Protein AF-A0A1C5WBP3-F1 (afdb_monomer_lite)

Sequence (113 aa):
MSKMYLNEKQEKELNYVDRMGLAYCRLNSWEWDEIIGPKPDGFDELPWYDNRKFKKFRKKIRTKSDYLTPAIEGIKSIIGEANISRCWWKFELGKTEEEWRQWYVTEAFRNGD

pLDDT: mean 90.26, std 10.48, range [47.12, 97.44]

Radius of gyration: 16.67 Å; chains: 1; bounding box: 43×29×48 Å

Structure (mmCIF, N/CA/C/O backbone):
data_AF-A0A1C5WBP3-F1
#
_entry.id   AF-A0A1C5WBP3-F1
#
loop_
_atom_site.group_PDB
_atom_site.id
_atom_site.type_symbol
_atom_site.label_atom_id
_atom_site.label_alt_id
_atom_site.label_comp_id
_atom_site.label_asym_id
_atom_site.label_entity_id
_atom_site.label_seq_id
_atom_site.pdbx_PDB_ins_code
_atom_site.Cartn_x
_atom_site.Cartn_y
_atom_site.Cartn_z
_atom_site.occupancy
_atom_site.B_iso_or_equiv
_atom_site.auth_seq_id
_atom_site.auth_comp_id
_atom_site.auth_asym_id
_atom_site.auth_atom_id
_atom_site.pdbx_PDB_model_num
ATOM 1 N N . MET A 1 1 ? 9.786 15.680 0.741 1.00 47.66 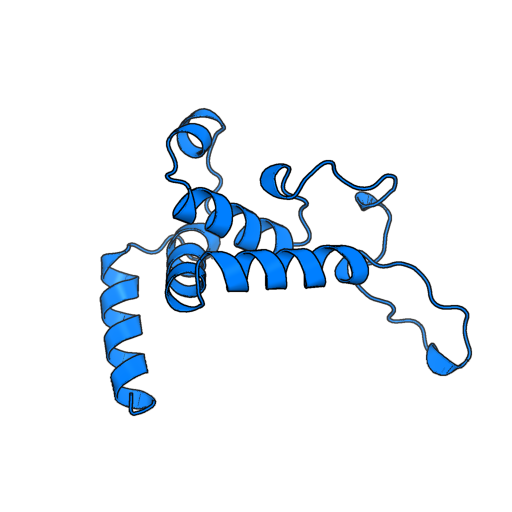1 MET A N 1
ATOM 2 C CA . MET A 1 1 ? 9.703 14.751 -0.408 1.00 47.66 1 MET A CA 1
ATOM 3 C C . MET A 1 1 ? 8.320 14.896 -1.016 1.00 47.66 1 MET A C 1
ATOM 5 O O . MET A 1 1 ? 7.389 15.121 -0.252 1.00 47.66 1 MET A O 1
ATOM 9 N N . SER A 1 2 ? 8.201 14.896 -2.345 1.00 57.09 2 SER A N 1
ATOM 10 C CA . SER A 1 2 ? 6.941 15.201 -3.037 1.00 57.09 2 SER A CA 1
ATOM 11 C C . SER A 1 2 ? 6.270 13.911 -3.499 1.00 57.09 2 SER A C 1
ATOM 13 O O . SER A 1 2 ? 6.792 13.256 -4.395 1.00 57.09 2 SER A O 1
ATOM 15 N N . LYS A 1 3 ? 5.113 13.584 -2.911 1.00 67.94 3 LYS A N 1
ATOM 16 C CA . LYS A 1 3 ? 4.199 12.535 -3.386 1.00 67.94 3 LYS A CA 1
ATOM 17 C C . LYS A 1 3 ? 3.791 12.835 -4.831 1.00 67.94 3 LYS A C 1
ATOM 19 O O . LYS A 1 3 ? 3.495 13.988 -5.163 1.00 67.94 3 LYS A O 1
ATOM 24 N N . MET A 1 4 ? 3.799 11.823 -5.693 1.00 76.19 4 MET A N 1
ATOM 25 C CA . MET A 1 4 ? 3.393 11.970 -7.087 1.00 76.19 4 MET A CA 1
ATOM 26 C C . MET A 1 4 ? 1.872 11.841 -7.184 1.00 76.19 4 MET A C 1
ATOM 28 O O . MET A 1 4 ? 1.310 10.760 -7.023 1.00 76.19 4 MET A O 1
ATOM 32 N N . TYR A 1 5 ? 1.194 12.953 -7.461 1.00 76.88 5 TYR A N 1
ATOM 33 C CA . TYR A 1 5 ? -0.238 12.949 -7.742 1.00 76.88 5 TYR A CA 1
ATOM 34 C C . TYR A 1 5 ? -0.457 12.713 -9.234 1.00 76.88 5 TYR A C 1
ATOM 36 O O . TYR A 1 5 ? -0.160 13.577 -10.059 1.00 76.88 5 TYR A O 1
ATOM 44 N N . LEU A 1 6 ? -0.955 11.526 -9.577 1.00 84.44 6 LEU A N 1
ATOM 45 C CA . LEU A 1 6 ? -1.415 11.221 -10.929 1.00 84.44 6 LEU A CA 1
ATOM 46 C C . LEU A 1 6 ? -2.818 11.788 -11.138 1.00 84.44 6 LEU A C 1
ATOM 48 O O . LEU A 1 6 ? -3.651 11.751 -10.232 1.00 84.44 6 LEU A O 1
ATOM 52 N N . ASN A 1 7 ? -3.088 12.290 -12.341 1.00 87.56 7 ASN A N 1
ATOM 53 C CA . ASN A 1 7 ? -4.460 12.586 -12.748 1.00 87.56 7 ASN A CA 1
ATOM 54 C C . ASN A 1 7 ? -5.194 11.305 -13.186 1.00 87.56 7 ASN A C 1
ATOM 56 O O . ASN A 1 7 ? -4.574 10.273 -13.447 1.00 87.56 7 ASN A O 1
ATOM 60 N N . GLU A 1 8 ? -6.519 11.383 -13.324 1.00 85.19 8 GLU A N 1
ATOM 61 C CA . GLU A 1 8 ? -7.356 10.225 -13.674 1.00 85.19 8 GLU A CA 1
ATOM 62 C C . GLU A 1 8 ? -6.943 9.530 -14.977 1.00 85.19 8 GLU A C 1
ATOM 64 O O . GLU A 1 8 ? -7.076 8.313 -15.102 1.00 85.19 8 GLU A O 1
ATOM 69 N N . LYS A 1 9 ? -6.457 10.286 -15.969 1.00 88.06 9 LYS A N 1
ATOM 70 C CA . LYS A 1 9 ? -6.042 9.720 -17.256 1.00 88.06 9 LYS A CA 1
ATOM 71 C C . LYS A 1 9 ? -4.766 8.897 -17.094 1.00 88.06 9 LYS A C 1
ATOM 73 O O . LYS A 1 9 ? -4.717 7.764 -17.553 1.00 88.06 9 LYS A O 1
ATOM 78 N N . GLN A 1 10 ? -3.776 9.447 -16.395 1.00 89.75 10 GLN A N 1
ATOM 79 C CA . GLN A 1 10 ? -2.522 8.752 -16.103 1.00 89.75 10 GLN A CA 1
ATOM 80 C C . GLN A 1 10 ? -2.757 7.501 -15.253 1.00 89.75 10 GLN A C 1
ATOM 82 O O . GLN A 1 10 ? -2.123 6.478 -15.481 1.00 89.75 10 GLN A O 1
ATOM 87 N N . GLU A 1 11 ? -3.685 7.562 -14.295 1.00 89.94 11 GLU A N 1
ATOM 88 C CA . GLU A 1 11 ? -4.031 6.408 -13.463 1.00 89.94 11 GLU A CA 1
ATOM 89 C C . GLU A 1 11 ? -4.690 5.280 -14.272 1.00 89.94 11 GLU A C 1
ATOM 91 O O . GLU A 1 11 ? -4.379 4.111 -14.050 1.00 89.94 11 GLU A O 1
ATOM 96 N N . LYS A 1 12 ? -5.548 5.614 -15.246 1.00 90.19 12 LYS A N 1
ATOM 97 C CA . LYS A 1 12 ? -6.183 4.635 -16.150 1.00 90.19 12 LYS A CA 1
ATOM 98 C C . LYS A 1 12 ? -5.199 3.959 -17.107 1.00 90.19 12 LYS A C 1
ATOM 100 O O . LYS A 1 12 ? -5.490 2.877 -17.604 1.00 90.19 12 LYS A O 1
ATOM 105 N N . GLU A 1 13 ? -4.060 4.590 -17.368 1.00 94.19 13 GLU A N 1
ATOM 106 C CA . GLU A 1 13 ? -2.994 4.047 -18.216 1.00 94.19 13 GLU A CA 1
ATOM 107 C C . GLU A 1 13 ? -2.035 3.121 -17.440 1.00 94.19 13 GLU A C 1
ATOM 109 O O . GLU A 1 13 ? -1.184 2.468 -18.047 1.00 94.19 13 GLU A O 1
ATOM 114 N N . LEU A 1 14 ? -2.161 3.027 -16.109 1.00 94.56 14 LEU A N 1
ATOM 115 C CA . LEU A 1 14 ? -1.337 2.123 -15.309 1.00 94.56 14 LEU A CA 1
ATOM 116 C C . LEU A 1 14 ? -1.673 0.659 -15.601 1.00 94.56 14 LEU A C 1
ATOM 118 O O . LEU A 1 14 ? -2.833 0.256 -15.685 1.00 94.56 14 LEU A O 1
ATOM 122 N N . ASN A 1 15 ? -0.633 -0.173 -15.663 1.00 95.88 15 ASN A N 1
ATOM 123 C CA . ASN A 1 15 ? -0.819 -1.618 -15.625 1.00 95.88 15 ASN A CA 1
ATOM 124 C C . ASN A 1 15 ? -1.347 -2.059 -14.245 1.00 95.88 15 ASN A C 1
ATOM 126 O O . ASN A 1 15 ? -1.273 -1.323 -13.260 1.00 95.88 15 ASN A O 1
ATOM 130 N N . TYR A 1 16 ? -1.841 -3.295 -14.163 1.00 95.81 16 TYR A N 1
ATOM 131 C CA . TYR A 1 16 ? -2.429 -3.839 -12.936 1.00 95.81 16 TYR A CA 1
ATOM 132 C C . TYR A 1 16 ? -1.500 -3.749 -11.711 1.00 95.81 16 TYR A C 1
ATOM 134 O O . TYR A 1 16 ? -1.939 -3.349 -10.634 1.00 95.81 16 TYR A O 1
ATOM 142 N N . VAL A 1 17 ? -0.211 -4.071 -11.872 1.00 96.75 17 VAL A N 1
ATOM 143 C CA . VAL A 1 17 ? 0.769 -4.047 -10.774 1.00 96.75 17 VAL A CA 1
ATOM 144 C C . VAL A 1 17 ? 0.987 -2.624 -10.271 1.00 96.75 17 VAL A C 1
ATOM 146 O O . VAL A 1 17 ? 0.937 -2.386 -9.068 1.00 96.75 17 VAL A O 1
ATOM 149 N N . ASP A 1 18 ? 1.182 -1.672 -11.181 1.00 96.06 18 ASP A N 1
ATOM 150 C CA . ASP A 1 18 ? 1.353 -0.260 -10.841 1.00 96.06 18 ASP A CA 1
ATOM 151 C C . ASP A 1 18 ? 0.091 0.319 -10.200 1.00 96.06 18 ASP A C 1
ATOM 153 O O . ASP A 1 18 ? 0.184 1.100 -9.255 1.00 96.06 18 ASP A O 1
ATOM 157 N N . ARG A 1 19 ? -1.095 -0.084 -10.665 1.00 97.00 19 ARG A N 1
ATOM 158 C CA . ARG A 1 19 ? -2.359 0.387 -10.099 1.00 97.00 19 ARG A CA 1
ATOM 159 C C . ARG A 1 19 ? -2.588 -0.136 -8.680 1.00 97.00 19 ARG A C 1
ATOM 161 O O . ARG A 1 19 ? -3.037 0.628 -7.822 1.00 97.00 19 ARG A O 1
ATOM 168 N N . MET A 1 20 ? -2.252 -1.399 -8.420 1.00 97.31 20 MET A N 1
ATOM 169 C CA . MET A 1 20 ? -2.270 -1.981 -7.073 1.00 97.31 20 MET A CA 1
ATOM 170 C C . MET A 1 20 ? -1.184 -1.363 -6.181 1.00 97.31 20 MET A C 1
ATOM 172 O O . MET A 1 20 ? -1.428 -1.075 -5.012 1.00 97.31 20 MET A O 1
ATOM 176 N N . GLY A 1 21 ? -0.004 -1.075 -6.732 1.00 96.88 21 GLY A N 1
ATOM 177 C CA . GLY A 1 21 ? 1.064 -0.368 -6.029 1.00 96.88 21 GLY A CA 1
ATOM 178 C C . GLY A 1 21 ? 0.702 1.072 -5.654 1.00 96.88 21 GLY A C 1
ATOM 179 O O . GLY A 1 21 ? 1.015 1.518 -4.551 1.00 96.88 21 GLY A O 1
ATOM 180 N N . LEU A 1 22 ? -0.011 1.792 -6.523 1.00 96.44 22 LEU A N 1
ATOM 181 C CA . LEU A 1 22 ? -0.553 3.116 -6.210 1.00 96.44 22 LEU A CA 1
ATOM 182 C C . LEU A 1 22 ? -1.573 3.040 -5.067 1.00 96.44 22 LEU A C 1
ATOM 184 O O . LEU A 1 22 ? -1.508 3.843 -4.135 1.00 96.44 22 LEU A O 1
ATOM 188 N N . ALA A 1 23 ? -2.464 2.044 -5.099 1.00 96.75 23 ALA A N 1
ATOM 189 C CA . ALA A 1 23 ? -3.403 1.801 -4.007 1.00 96.75 23 ALA A CA 1
ATOM 190 C C . ALA A 1 23 ? -2.670 1.513 -2.694 1.00 96.75 23 ALA A C 1
ATOM 192 O O . ALA A 1 23 ? -2.991 2.110 -1.672 1.00 96.75 23 ALA A O 1
ATOM 193 N N . TYR A 1 24 ? -1.624 0.684 -2.719 1.00 97.19 24 TYR A N 1
ATOM 194 C CA . TYR A 1 24 ? -0.774 0.455 -1.551 1.00 97.19 24 TYR A CA 1
ATOM 195 C C . TYR A 1 24 ? -0.215 1.766 -0.969 1.00 97.19 24 TYR A C 1
ATOM 197 O O . TYR A 1 24 ? -0.258 1.962 0.248 1.00 97.19 24 TYR A O 1
ATOM 205 N N . CYS A 1 25 ? 0.275 2.678 -1.814 1.00 95.56 25 CYS A N 1
ATOM 206 C CA . CYS A 1 25 ? 0.826 3.967 -1.379 1.00 95.56 25 CYS A CA 1
ATOM 207 C C . CYS A 1 25 ? -0.244 4.862 -0.722 1.00 95.56 25 CYS A C 1
ATOM 209 O O . CYS A 1 25 ? -0.023 5.411 0.362 1.00 95.56 25 CYS A O 1
ATOM 211 N N . ARG A 1 26 ? -1.442 4.930 -1.318 1.00 95.50 26 ARG A N 1
ATOM 212 C CA . ARG A 1 26 ? -2.607 5.646 -0.763 1.00 95.50 26 ARG A CA 1
ATOM 213 C C . ARG A 1 26 ? -3.040 5.082 0.589 1.00 95.50 26 ARG A C 1
ATOM 215 O O . ARG A 1 26 ? -3.153 5.836 1.554 1.00 95.50 26 ARG A O 1
ATOM 222 N N . LEU A 1 27 ? -3.177 3.761 0.701 1.00 95.88 27 LEU A N 1
ATOM 223 C CA . LEU A 1 27 ? -3.586 3.106 1.948 1.00 95.88 27 LEU A CA 1
ATOM 224 C C . LEU A 1 27 ? -2.573 3.345 3.077 1.00 95.88 27 LEU A C 1
ATOM 226 O O . LEU A 1 27 ? -2.969 3.645 4.202 1.00 95.88 27 LEU A O 1
ATOM 230 N N . ASN A 1 28 ? -1.269 3.297 2.782 1.00 93.75 28 ASN A N 1
ATOM 231 C CA . ASN A 1 28 ? -0.220 3.653 3.748 1.00 93.75 28 ASN A CA 1
ATOM 232 C C . ASN A 1 28 ? -0.209 5.152 4.106 1.00 93.75 28 ASN A C 1
ATOM 234 O O . ASN A 1 28 ? 0.298 5.529 5.162 1.00 93.75 28 ASN A O 1
ATOM 238 N N . SER A 1 29 ? -0.808 5.996 3.262 1.00 92.44 29 SER A N 1
ATOM 239 C CA . SER A 1 29 ? -1.047 7.422 3.510 1.00 92.44 29 SER A CA 1
ATOM 240 C C . SER A 1 29 ? -2.387 7.708 4.207 1.00 92.44 29 SER A C 1
ATOM 242 O O . SER A 1 29 ? -2.782 8.868 4.293 1.00 92.44 29 SER A O 1
ATOM 244 N N . TRP A 1 30 ? -3.090 6.691 4.725 1.00 93.75 30 TRP A N 1
ATOM 245 C CA . TRP A 1 30 ? -4.419 6.817 5.352 1.00 93.75 30 TRP A CA 1
ATOM 246 C C . TRP A 1 30 ? -5.556 7.212 4.401 1.00 93.75 30 TRP A C 1
ATOM 248 O O . TRP A 1 30 ? -6.634 7.611 4.856 1.00 93.75 30 TRP A O 1
ATOM 258 N N . GLU A 1 31 ? -5.330 7.078 3.098 1.00 93.38 31 GLU A N 1
ATOM 259 C CA . GLU A 1 31 ? -6.294 7.361 2.040 1.00 93.38 31 GLU A CA 1
ATOM 260 C C . GLU A 1 31 ? -6.902 6.048 1.540 1.00 93.38 31 GLU A C 1
ATOM 262 O O . GLU A 1 31 ? -6.196 5.067 1.311 1.00 93.38 31 GLU A O 1
ATOM 267 N N . TRP A 1 32 ? -8.223 6.016 1.364 1.00 95.69 32 TRP A N 1
ATOM 268 C CA . TRP A 1 32 ? -8.884 4.862 0.758 1.00 95.69 32 TRP A CA 1
ATOM 269 C C . TRP A 1 32 ? -8.695 4.876 -0.758 1.00 95.69 32 TRP A C 1
ATOM 271 O O . TRP A 1 32 ? -8.817 5.930 -1.382 1.00 95.69 32 TRP A O 1
ATOM 281 N N . ASP A 1 33 ? -8.465 3.708 -1.348 1.00 95.75 33 ASP A N 1
ATOM 282 C CA . ASP A 1 33 ? -8.420 3.533 -2.796 1.00 95.75 33 ASP A CA 1
ATOM 283 C C . ASP A 1 33 ? -9.575 2.628 -3.238 1.00 95.75 33 ASP A C 1
ATOM 285 O O . ASP A 1 33 ? -9.796 1.565 -2.670 1.00 95.75 33 ASP A O 1
ATOM 289 N N . GLU A 1 34 ? -10.328 3.036 -4.251 1.00 94.25 34 GLU A N 1
ATOM 290 C CA . GLU A 1 34 ? -11.528 2.312 -4.680 1.00 94.25 34 GLU A CA 1
ATOM 291 C C . GLU A 1 34 ? -11.229 0.957 -5.336 1.00 94.25 34 GLU A C 1
ATOM 293 O O . GLU A 1 34 ? -12.124 0.116 -5.426 1.00 94.25 34 GLU A O 1
ATOM 298 N N . ILE A 1 35 ? -9.979 0.685 -5.741 1.00 93.12 35 ILE A N 1
ATOM 299 C CA . ILE A 1 35 ? -9.629 -0.615 -6.332 1.00 93.12 35 ILE A CA 1
ATOM 300 C C . ILE A 1 35 ? -9.776 -1.774 -5.342 1.00 93.12 35 ILE A C 1
ATOM 302 O O . ILE A 1 35 ? -10.011 -2.906 -5.760 1.00 93.12 35 ILE A O 1
ATOM 306 N N . ILE A 1 36 ? -9.659 -1.504 -4.036 1.00 93.00 36 ILE A N 1
ATOM 307 C CA . ILE A 1 36 ? -9.866 -2.518 -2.990 1.00 93.00 36 ILE A CA 1
ATOM 308 C C . ILE A 1 36 ? -11.342 -2.661 -2.590 1.00 93.00 36 ILE A C 1
ATOM 310 O O . ILE A 1 36 ? -11.670 -3.481 -1.733 1.00 93.00 36 ILE A O 1
ATOM 314 N N . GLY A 1 37 ? -12.230 -1.882 -3.212 1.00 94.06 37 GLY A N 1
ATOM 315 C CA . GLY A 1 37 ? -13.665 -1.885 -2.967 1.00 94.06 37 GLY A CA 1
ATOM 316 C C . GLY A 1 37 ? -14.206 -0.530 -2.503 1.00 94.06 37 GLY A C 1
ATOM 317 O O . GLY A 1 37 ? -13.458 0.444 -2.365 1.00 94.06 37 GLY A O 1
ATOM 318 N N . PRO A 1 38 ? -15.524 -0.448 -2.252 1.00 95.44 38 PRO A N 1
ATOM 319 C CA . PRO A 1 38 ? -16.158 0.780 -1.792 1.00 95.44 38 PRO A CA 1
ATOM 320 C C . PRO A 1 38 ? -15.595 1.215 -0.435 1.00 95.44 38 PRO A C 1
ATOM 322 O O . PRO A 1 38 ? -15.363 0.386 0.450 1.00 95.44 38 PRO A O 1
ATOM 325 N N . LYS A 1 39 ? -15.395 2.528 -0.265 1.00 96.19 39 LYS A N 1
ATOM 326 C CA . LYS A 1 39 ? -14.960 3.103 1.013 1.00 96.19 39 LYS A CA 1
ATOM 327 C C . LYS A 1 39 ? -15.998 2.783 2.099 1.00 96.19 39 LYS A C 1
ATOM 329 O O . LYS A 1 39 ? -17.179 3.033 1.867 1.00 96.19 39 LYS A O 1
ATOM 334 N N . PRO A 1 40 ? -15.594 2.268 3.275 1.00 94.62 40 PRO A N 1
ATOM 335 C CA . PRO A 1 40 ? -16.524 2.033 4.372 1.00 94.62 40 PRO A CA 1
ATOM 336 C C . PRO A 1 40 ? -17.193 3.328 4.845 1.00 94.62 40 PRO A C 1
ATOM 338 O O . PRO A 1 40 ? -16.533 4.362 4.979 1.00 94.62 40 PRO A O 1
ATOM 341 N N . ASP A 1 41 ? -18.480 3.251 5.175 1.00 95.00 41 ASP A N 1
ATOM 342 C CA . ASP A 1 41 ? -19.216 4.383 5.738 1.00 95.00 41 ASP A CA 1
ATOM 343 C C . ASP A 1 41 ? -18.559 4.879 7.031 1.00 95.00 41 ASP A C 1
ATOM 345 O O . ASP A 1 41 ? -18.216 4.100 7.929 1.00 95.00 41 ASP A O 1
ATOM 349 N N . GLY A 1 42 ? -18.387 6.196 7.129 1.00 94.69 42 GLY A N 1
ATOM 350 C CA . GLY A 1 42 ? -17.772 6.832 8.289 1.00 94.69 42 GLY A CA 1
ATOM 351 C C . GLY A 1 42 ? -16.253 6.632 8.395 1.00 94.69 42 GLY A C 1
ATOM 352 O O . GLY A 1 42 ? -15.687 6.859 9.464 1.00 94.69 42 GLY A O 1
ATOM 353 N N . PHE A 1 43 ? -15.583 6.127 7.347 1.00 95.31 43 PHE A N 1
ATOM 354 C CA . PHE A 1 43 ? -14.143 5.842 7.382 1.00 95.31 43 PHE A CA 1
ATOM 355 C C . PHE A 1 43 ? -13.303 7.091 7.653 1.00 95.31 43 PHE A C 1
ATOM 357 O O . PHE A 1 43 ? -12.307 7.016 8.376 1.00 95.31 43 PHE A O 1
ATOM 364 N N . ASP A 1 44 ? -13.683 8.233 7.082 1.00 94.81 44 ASP A N 1
ATOM 365 C CA . ASP A 1 44 ? -12.880 9.451 7.148 1.00 94.81 44 ASP A CA 1
ATOM 366 C C . ASP A 1 44 ? -12.873 10.071 8.556 1.00 94.81 44 ASP A C 1
ATOM 368 O O . ASP A 1 44 ? -11.860 10.654 8.952 1.00 94.81 44 ASP A O 1
ATOM 372 N N . GLU A 1 45 ? -13.926 9.831 9.339 1.00 95.12 45 GLU A N 1
ATOM 373 C CA . GLU A 1 45 ? -14.119 10.260 10.726 1.00 95.12 45 GLU A CA 1
ATOM 374 C C . GLU A 1 45 ? -13.415 9.359 11.753 1.00 95.12 45 GLU A C 1
ATOM 376 O O . GLU A 1 45 ? -13.289 9.725 12.927 1.00 95.12 45 GLU A O 1
ATOM 381 N N . LEU A 1 46 ? -12.951 8.171 11.350 1.00 95.19 46 LEU A N 1
ATOM 382 C CA . LEU A 1 46 ? -12.267 7.259 12.263 1.00 95.19 46 LEU A CA 1
ATOM 383 C C . LEU A 1 46 ? -10.870 7.776 12.636 1.00 95.19 46 LEU A C 1
ATOM 385 O O . LEU A 1 46 ? -10.129 8.278 11.785 1.00 95.19 46 LEU A O 1
ATOM 389 N N . PRO A 1 47 ? -10.430 7.565 13.890 1.00 94.75 47 PRO A N 1
ATOM 390 C CA . PRO A 1 47 ? -9.043 7.806 14.256 1.00 94.75 47 PRO A CA 1
ATOM 391 C C . PRO A 1 47 ? -8.118 6.819 13.532 1.00 94.75 47 PRO A C 1
ATOM 393 O O . PRO A 1 47 ? -8.502 5.681 13.248 1.00 94.75 47 PRO A O 1
ATOM 396 N N . TRP A 1 48 ? -6.869 7.221 13.289 1.00 93.31 48 TRP A N 1
ATOM 397 C CA . TRP A 1 48 ? -5.860 6.348 12.671 1.00 93.31 48 TRP A CA 1
ATOM 398 C C . TRP A 1 48 ? -5.607 5.088 13.507 1.00 93.31 48 TRP A C 1
ATOM 400 O O . TRP A 1 48 ? -5.630 3.978 12.980 1.00 93.31 48 TRP A O 1
ATOM 410 N N . TYR A 1 49 ? -5.461 5.274 14.825 1.00 91.50 49 TYR A N 1
ATOM 411 C CA . TYR A 1 49 ? -5.203 4.227 15.814 1.00 91.50 49 TYR A CA 1
ATOM 412 C C . TYR A 1 49 ? -5.958 4.480 17.126 1.00 91.50 49 TYR A C 1
ATOM 414 O O . TYR A 1 49 ? -6.281 5.621 17.468 1.00 91.50 49 TYR A O 1
ATOM 422 N N . ASP A 1 50 ? -6.159 3.426 17.927 1.00 92.00 50 ASP A N 1
ATOM 423 C CA . ASP A 1 50 ? -6.616 3.569 19.313 1.00 92.00 50 ASP A CA 1
ATOM 424 C C . ASP A 1 50 ? -5.434 3.927 20.228 1.00 92.00 50 ASP A C 1
ATOM 426 O O . ASP A 1 50 ? -4.734 3.061 20.773 1.00 92.00 50 ASP A O 1
ATOM 430 N N . ASN A 1 51 ? -5.231 5.237 20.386 1.00 90.00 51 ASN A N 1
ATOM 431 C CA . ASN A 1 51 ? -4.195 5.843 21.228 1.00 90.00 51 ASN A CA 1
ATOM 432 C C . ASN A 1 51 ? -4.691 6.191 22.642 1.00 90.00 51 ASN A C 1
ATOM 434 O O . ASN A 1 51 ? -4.022 6.903 23.394 1.00 90.00 51 ASN A O 1
ATOM 438 N N . ARG A 1 52 ? -5.880 5.722 23.039 1.00 90.62 52 ARG A N 1
ATOM 439 C CA . ARG A 1 52 ? -6.455 6.053 24.346 1.00 90.62 52 ARG A CA 1
ATOM 440 C C . ARG A 1 52 ? -5.679 5.363 25.475 1.00 90.62 52 ARG A C 1
ATOM 442 O O . ARG A 1 52 ? -5.381 4.168 25.415 1.00 90.62 52 ARG A O 1
ATOM 449 N N . LYS A 1 53 ? -5.413 6.096 26.564 1.00 90.88 53 LYS A N 1
ATOM 450 C CA . LYS A 1 53 ? -4.838 5.517 27.793 1.00 90.88 53 LYS A CA 1
ATOM 451 C C . LYS A 1 53 ? -5.722 4.382 28.311 1.00 90.88 53 LYS A C 1
ATOM 453 O O . LYS A 1 53 ? -6.948 4.467 28.245 1.00 90.88 53 LYS A O 1
ATOM 458 N N . PHE A 1 54 ? -5.091 3.341 28.852 1.00 91.00 54 PHE A N 1
ATOM 459 C CA . PHE A 1 54 ? -5.773 2.169 29.410 1.00 91.00 54 PHE A CA 1
ATOM 460 C C . PHE A 1 54 ? -6.711 1.450 28.421 1.00 91.00 54 PHE A C 1
ATOM 462 O O . PHE A 1 54 ? -7.684 0.833 28.846 1.00 91.00 54 PHE A O 1
ATOM 469 N N . LYS A 1 55 ? -6.420 1.485 27.108 1.00 87.00 55 LYS A N 1
ATOM 470 C CA . LYS A 1 55 ? -7.253 0.853 26.065 1.00 87.00 55 LYS A CA 1
ATOM 471 C C . LYS A 1 55 ? -7.598 -0.617 26.322 1.00 87.00 55 LYS A C 1
ATOM 473 O O . LYS A 1 55 ? -8.694 -1.035 25.986 1.00 87.00 55 LYS A O 1
ATOM 478 N N . LYS A 1 56 ? -6.723 -1.367 27.004 1.00 87.06 56 LYS A N 1
ATOM 479 C CA . LYS A 1 56 ? -6.979 -2.762 27.410 1.00 87.06 56 LYS A CA 1
ATOM 480 C C . LYS A 1 56 ? -8.206 -2.945 28.316 1.00 87.06 56 LYS A C 1
ATOM 482 O O . LYS A 1 56 ? -8.758 -4.033 28.363 1.00 87.06 56 LYS A O 1
ATOM 487 N N . PHE A 1 57 ? -8.622 -1.895 29.025 1.00 93.50 57 PHE A N 1
ATOM 488 C CA . PHE A 1 57 ? -9.794 -1.895 29.907 1.00 93.50 57 PHE A CA 1
ATOM 489 C C . PHE A 1 57 ? -10.993 -1.153 29.304 1.00 93.50 57 PHE A C 1
ATOM 491 O O . PHE A 1 57 ? -12.003 -0.955 29.972 1.00 93.50 57 PHE A O 1
ATOM 498 N N . ARG A 1 58 ? -10.882 -0.685 28.057 1.00 90.75 58 ARG A N 1
ATOM 499 C CA . ARG A 1 58 ? -11.927 0.076 27.370 1.00 90.75 58 ARG A CA 1
ATOM 500 C C . ARG A 1 58 ? -12.497 -0.756 26.232 1.00 90.75 58 ARG A C 1
ATOM 502 O O . ARG A 1 58 ? -11.817 -1.602 25.660 1.00 90.75 58 ARG A O 1
ATOM 509 N N . LYS A 1 59 ? -13.743 -0.469 25.854 1.00 91.75 59 LYS A N 1
ATOM 510 C CA . LYS A 1 59 ? -14.344 -1.062 24.656 1.00 91.75 59 LYS A CA 1
ATOM 511 C C . LYS A 1 59 ? -13.497 -0.705 23.427 1.00 91.75 59 LYS A C 1
ATOM 513 O O . LYS A 1 59 ? -13.169 0.474 23.224 1.00 91.75 59 LYS A O 1
ATOM 518 N N . LYS A 1 60 ? -13.164 -1.720 22.620 1.00 90.19 60 LYS A N 1
ATOM 519 C CA . LYS A 1 60 ? -12.458 -1.539 21.346 1.00 90.19 60 LYS A CA 1
ATOM 520 C C . LYS A 1 60 ? -13.275 -0.597 20.458 1.00 90.19 60 LYS A C 1
ATOM 522 O O . LYS A 1 60 ? -14.488 -0.762 20.325 1.00 90.19 60 LYS A O 1
ATOM 527 N N . ILE A 1 61 ? -12.605 0.397 19.891 1.00 92.75 61 ILE A N 1
ATOM 528 C CA . ILE A 1 61 ? -13.159 1.246 18.832 1.00 92.75 61 ILE A CA 1
ATOM 529 C C . ILE A 1 61 ? -12.640 0.752 17.489 1.00 92.75 61 ILE A C 1
ATOM 531 O O . ILE A 1 61 ? -11.567 0.153 17.432 1.00 92.75 61 ILE A O 1
ATOM 535 N N . ARG A 1 62 ? -13.397 1.010 16.422 1.00 93.75 62 ARG A N 1
ATOM 536 C CA . ARG A 1 62 ? -12.870 0.865 15.066 1.00 93.75 62 ARG A CA 1
ATOM 537 C C . ARG A 1 62 ? -11.944 2.037 14.759 1.00 93.75 62 ARG A C 1
ATOM 539 O O . ARG A 1 62 ? -12.179 3.157 15.211 1.00 93.75 62 ARG A O 1
ATOM 546 N N . THR A 1 63 ? -10.900 1.754 14.005 1.00 95.94 63 THR A N 1
ATOM 547 C CA . THR A 1 63 ? -9.880 2.707 13.564 1.00 95.94 63 THR A CA 1
ATOM 548 C C . THR A 1 63 ? -9.675 2.557 12.063 1.00 95.94 63 THR A C 1
ATOM 550 O O . THR A 1 63 ? -10.030 1.518 11.502 1.00 95.94 63 THR A O 1
ATOM 553 N N . LYS A 1 64 ? -9.069 3.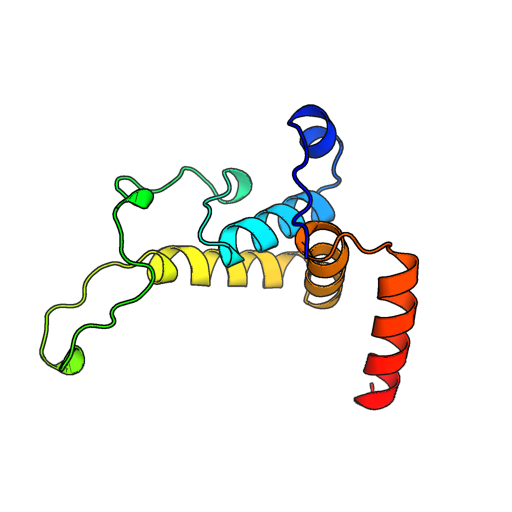548 11.400 1.00 96.7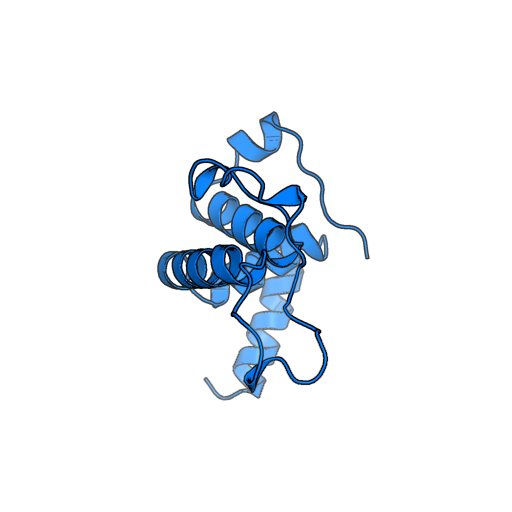5 64 LYS A N 1
ATOM 554 C CA . LYS A 1 64 ? -8.683 3.390 9.987 1.00 96.75 64 LYS A CA 1
ATOM 555 C C . LYS A 1 64 ? -7.752 2.188 9.805 1.00 96.75 64 LYS A C 1
ATOM 557 O O . LYS A 1 64 ? -7.924 1.429 8.858 1.00 96.75 64 LYS A O 1
ATOM 562 N N . SER A 1 65 ? -6.831 1.962 10.749 1.00 95.12 65 SER A N 1
ATOM 563 C CA . SER A 1 65 ? -5.903 0.825 10.717 1.00 95.12 65 SER A CA 1
ATOM 564 C C . SER A 1 65 ? -6.615 -0.534 10.670 1.00 95.12 65 SER A C 1
ATOM 566 O O . SER A 1 65 ? -6.136 -1.419 9.962 1.00 95.12 65 SER A O 1
ATOM 568 N N . ASP A 1 66 ? -7.773 -0.695 11.326 1.00 94.75 66 ASP A N 1
ATOM 569 C CA . ASP A 1 66 ? -8.538 -1.954 11.271 1.00 94.75 66 ASP A CA 1
ATOM 570 C C . ASP A 1 66 ? -9.020 -2.292 9.841 1.00 94.75 66 ASP A C 1
ATOM 572 O O . ASP A 1 66 ? -9.218 -3.465 9.538 1.00 94.75 66 ASP A O 1
ATOM 576 N N . TYR A 1 67 ? -9.192 -1.296 8.962 1.00 95.56 67 TYR A N 1
ATOM 577 C CA . TYR A 1 67 ? -9.572 -1.501 7.556 1.00 95.56 67 TYR A CA 1
ATOM 578 C C . TYR A 1 67 ? -8.364 -1.513 6.612 1.00 95.56 67 TYR A C 1
ATOM 580 O O . TYR A 1 67 ? -8.304 -2.321 5.690 1.00 95.56 67 TYR A O 1
ATOM 588 N N . LEU A 1 68 ? -7.398 -0.619 6.837 1.00 96.69 68 LEU A N 1
ATOM 589 C CA . LEU A 1 68 ? -6.255 -0.435 5.942 1.00 96.69 68 LEU A CA 1
ATOM 590 C C . LEU A 1 68 ? -5.258 -1.594 6.021 1.00 96.69 68 LEU A C 1
ATOM 592 O O . LEU A 1 68 ? -4.762 -2.031 4.990 1.00 96.69 68 LEU A O 1
ATOM 596 N N . THR A 1 69 ? -4.990 -2.117 7.221 1.00 95.50 69 THR A N 1
ATOM 597 C CA . THR A 1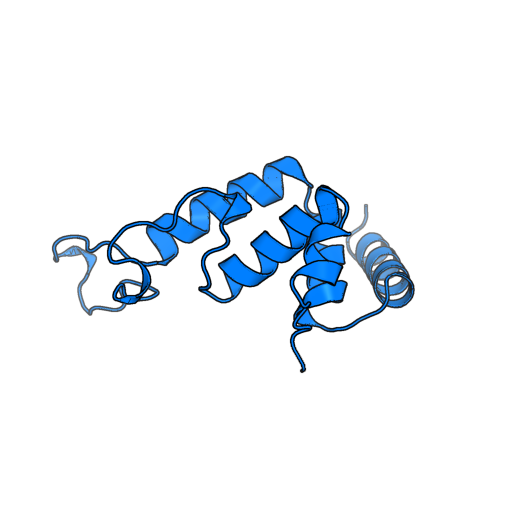 69 ? -4.007 -3.197 7.428 1.00 95.50 69 THR A CA 1
ATOM 598 C C . THR A 1 69 ? -4.310 -4.444 6.587 1.00 95.50 69 THR A C 1
ATOM 600 O O . THR A 1 69 ? -3.447 -4.824 5.796 1.00 95.50 69 THR A O 1
ATOM 603 N N . PRO A 1 70 ? -5.515 -5.053 6.655 1.00 95.94 70 PRO A N 1
ATOM 604 C CA . PRO A 1 70 ? -5.804 -6.241 5.850 1.00 95.94 70 PRO A CA 1
ATOM 605 C C . PRO A 1 70 ? -5.792 -5.955 4.342 1.00 95.94 70 PRO A C 1
ATOM 607 O O . PRO A 1 70 ? -5.393 -6.812 3.557 1.00 95.94 70 PRO A O 1
ATOM 610 N N . ALA A 1 71 ? -6.182 -4.750 3.914 1.00 96.81 71 ALA A N 1
ATOM 611 C CA . ALA A 1 71 ? -6.118 -4.374 2.504 1.00 96.81 71 ALA A CA 1
ATOM 612 C C . ALA A 1 71 ? -4.668 -4.245 2.005 1.00 96.81 71 ALA A C 1
ATOM 614 O O . ALA A 1 71 ? -4.334 -4.733 0.925 1.00 96.81 71 ALA A O 1
ATOM 615 N N . ILE A 1 72 ? -3.795 -3.636 2.812 1.00 97.12 72 ILE A N 1
ATOM 616 C CA . ILE A 1 72 ? -2.360 -3.527 2.534 1.00 97.12 72 ILE A CA 1
ATOM 617 C C . ILE A 1 72 ? -1.724 -4.920 2.433 1.00 97.12 72 ILE A C 1
ATOM 619 O O . ILE A 1 72 ? -0.990 -5.185 1.480 1.00 97.12 72 ILE A O 1
ATOM 623 N N . GLU A 1 73 ? -2.020 -5.816 3.377 1.00 96.69 73 GLU A N 1
ATOM 624 C CA . GLU A 1 73 ? -1.534 -7.203 3.362 1.00 96.69 73 GLU A CA 1
ATOM 625 C C . GLU A 1 73 ? -2.030 -7.971 2.131 1.00 96.69 73 GLU A C 1
ATOM 627 O O . GLU A 1 73 ? -1.249 -8.668 1.480 1.00 96.69 73 GLU A O 1
ATOM 632 N N . GLY A 1 74 ? -3.297 -7.782 1.752 1.00 97.19 74 GLY A N 1
ATOM 633 C CA . GLY A 1 74 ? -3.861 -8.354 0.531 1.00 97.19 74 GLY A CA 1
ATOM 634 C C . GLY A 1 74 ? -3.103 -7.913 -0.722 1.00 97.19 74 GLY A C 1
ATOM 635 O O . GLY A 1 74 ? -2.697 -8.752 -1.524 1.00 97.19 74 GLY A O 1
ATOM 636 N N . ILE A 1 75 ? -2.830 -6.612 -0.872 1.00 97.44 75 ILE A N 1
ATOM 637 C CA . ILE A 1 75 ? -2.063 -6.101 -2.018 1.00 97.44 75 ILE A CA 1
ATOM 638 C C . ILE A 1 75 ? -0.635 -6.661 -2.019 1.00 97.44 75 ILE A C 1
ATOM 640 O O . ILE A 1 75 ? -0.169 -7.125 -3.063 1.00 97.44 75 ILE A O 1
ATOM 644 N N . LYS A 1 76 ? 0.047 -6.672 -0.864 1.00 96.44 76 LYS A N 1
ATOM 645 C CA . LYS A 1 76 ? 1.390 -7.262 -0.726 1.00 96.44 76 LYS A CA 1
ATOM 646 C C . LYS A 1 76 ? 1.419 -8.719 -1.183 1.00 96.44 76 LYS A C 1
ATOM 648 O O . LYS A 1 76 ? 2.318 -9.096 -1.930 1.00 96.44 76 LYS A O 1
ATOM 653 N N . SER A 1 77 ? 0.415 -9.509 -0.800 1.00 96.88 77 SER A N 1
ATOM 654 C CA . SER A 1 77 ? 0.295 -10.909 -1.217 1.00 96.88 77 SER A CA 1
ATOM 655 C C . SER A 1 77 ? 0.058 -11.077 -2.722 1.00 96.88 77 SER A C 1
ATOM 657 O O . SER A 1 77 ? 0.407 -12.122 -3.264 1.00 96.88 77 SER A O 1
ATOM 659 N N . ILE A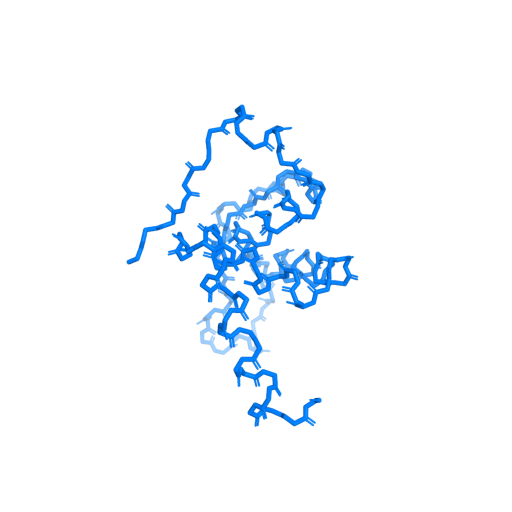 1 78 ? -0.555 -10.096 -3.391 1.00 96.81 78 ILE A N 1
ATOM 660 C CA . ILE A 1 78 ? -0.887 -10.166 -4.821 1.00 96.81 78 ILE A CA 1
ATOM 661 C C . ILE A 1 78 ? 0.310 -9.781 -5.691 1.00 96.81 78 ILE A C 1
ATOM 663 O O . ILE A 1 78 ? 0.599 -10.473 -6.665 1.00 96.81 78 ILE A O 1
ATOM 667 N N . ILE A 1 79 ? 0.984 -8.667 -5.383 1.00 96.44 79 ILE A N 1
ATOM 668 C CA . ILE A 1 79 ? 2.046 -8.134 -6.256 1.00 96.44 79 ILE A CA 1
ATOM 669 C C . ILE A 1 79 ? 3.464 -8.442 -5.763 1.00 96.44 79 ILE A C 1
ATOM 671 O O . ILE A 1 79 ? 4.410 -8.316 -6.539 1.00 96.44 79 ILE A O 1
ATOM 675 N N . GLY A 1 80 ? 3.624 -8.879 -4.513 1.00 95.25 80 GLY A N 1
ATOM 676 C CA . GLY A 1 80 ? 4.910 -9.233 -3.914 1.00 95.25 80 GLY A CA 1
ATOM 677 C C . GLY A 1 80 ? 5.742 -8.029 -3.453 1.00 95.25 80 GLY A C 1
ATOM 678 O O . GLY A 1 80 ? 5.631 -6.920 -3.978 1.00 95.25 80 GLY A O 1
ATOM 679 N N . GLU A 1 81 ? 6.620 -8.261 -2.474 1.00 92.94 81 GLU A N 1
ATOM 680 C CA . GLU A 1 81 ? 7.404 -7.212 -1.794 1.00 92.94 81 GLU A CA 1
ATOM 681 C C . GLU A 1 81 ? 8.316 -6.413 -2.745 1.00 92.94 81 GLU A C 1
ATOM 683 O O . GLU A 1 81 ? 8.438 -5.195 -2.610 1.00 92.94 81 GLU A O 1
ATOM 688 N N . ALA A 1 82 ? 8.893 -7.052 -3.769 1.00 93.44 82 ALA A N 1
ATOM 689 C CA . ALA A 1 82 ? 9.716 -6.357 -4.764 1.00 93.44 82 ALA A CA 1
ATOM 690 C C . ALA A 1 82 ? 8.916 -5.281 -5.525 1.00 93.44 82 ALA A C 1
ATOM 692 O O . ALA A 1 82 ? 9.374 -4.148 -5.681 1.00 93.44 82 ALA A O 1
ATOM 693 N N . ASN A 1 83 ? 7.684 -5.593 -5.948 1.00 96.00 83 ASN A N 1
ATOM 694 C CA . ASN A 1 83 ? 6.830 -4.624 -6.640 1.00 96.00 83 ASN A CA 1
ATOM 695 C C . ASN A 1 83 ? 6.296 -3.546 -5.703 1.00 96.00 83 ASN A C 1
ATOM 697 O O . ASN A 1 83 ? 6.165 -2.399 -6.126 1.00 96.00 83 ASN A O 1
ATOM 701 N N . ILE A 1 84 ? 6.021 -3.888 -4.443 1.00 95.44 84 ILE A N 1
ATOM 702 C CA . ILE A 1 84 ? 5.634 -2.919 -3.412 1.00 95.44 84 ILE A CA 1
ATOM 703 C C . ILE A 1 84 ? 6.742 -1.882 -3.226 1.00 95.44 84 ILE A C 1
ATOM 705 O O . ILE A 1 84 ? 6.483 -0.681 -3.301 1.00 95.44 84 ILE A O 1
ATOM 709 N N . SER A 1 85 ? 7.983 -2.346 -3.064 1.00 94.31 85 SER A N 1
ATOM 710 C CA . SER A 1 85 ? 9.167 -1.492 -2.965 1.00 94.31 85 SER A CA 1
ATOM 711 C C . SER A 1 85 ? 9.316 -0.587 -4.193 1.00 94.31 85 SER A C 1
ATOM 713 O O . SER A 1 85 ? 9.431 0.634 -4.049 1.00 94.31 85 SER A O 1
ATOM 715 N N . ARG A 1 86 ? 9.223 -1.164 -5.401 1.00 95.50 86 ARG A N 1
ATOM 716 C CA . ARG A 1 86 ? 9.295 -0.418 -6.667 1.00 95.50 86 ARG A CA 1
ATOM 717 C C . ARG A 1 86 ? 8.225 0.668 -6.757 1.00 95.50 86 ARG A C 1
ATOM 719 O O . ARG A 1 86 ? 8.525 1.807 -7.111 1.00 95.50 86 ARG A O 1
ATOM 726 N N . CYS A 1 87 ? 6.977 0.333 -6.434 1.00 95.31 87 CYS A N 1
ATOM 727 C CA . CYS A 1 87 ? 5.859 1.270 -6.522 1.00 95.31 87 CYS A CA 1
ATOM 728 C C . CYS A 1 87 ? 5.964 2.387 -5.481 1.00 95.31 87 CYS A C 1
ATOM 730 O O . CYS A 1 87 ? 5.680 3.535 -5.809 1.00 95.31 87 CYS A O 1
ATOM 732 N N . TRP A 1 88 ? 6.429 2.086 -4.265 1.00 93.69 88 TRP A N 1
ATOM 733 C CA . TRP A 1 88 ? 6.703 3.107 -3.253 1.00 93.69 88 TRP A CA 1
ATOM 734 C C . TRP A 1 88 ? 7.747 4.116 -3.741 1.00 93.69 88 TRP A C 1
ATOM 736 O O . TRP A 1 88 ? 7.548 5.326 -3.656 1.00 93.69 88 TRP A O 1
ATOM 746 N N . TRP A 1 89 ? 8.841 3.627 -4.328 1.00 93.62 89 TRP A N 1
ATOM 747 C CA . TRP A 1 89 ? 9.860 4.485 -4.932 1.00 93.62 89 TRP A CA 1
ATOM 748 C C . TRP A 1 89 ? 9.291 5.380 -6.031 1.00 93.62 89 TRP A C 1
ATOM 750 O O . TRP A 1 89 ? 9.530 6.589 -6.037 1.00 93.62 89 TRP A O 1
ATOM 760 N N . LYS A 1 90 ? 8.501 4.795 -6.929 1.00 93.44 90 LYS A N 1
ATOM 761 C CA . LYS A 1 90 ? 7.887 5.512 -8.043 1.00 93.44 90 LYS A CA 1
ATOM 762 C C . LYS A 1 90 ? 6.901 6.584 -7.570 1.00 93.44 90 LYS A C 1
ATOM 764 O O . LYS A 1 90 ? 7.019 7.737 -7.975 1.00 93.44 90 LYS A O 1
ATOM 769 N N . PHE A 1 91 ? 5.935 6.222 -6.728 1.00 93.62 91 PHE A N 1
ATOM 770 C CA . PHE A 1 91 ? 4.786 7.081 -6.421 1.00 93.62 91 PHE A CA 1
ATOM 771 C C . PHE A 1 91 ? 4.977 7.969 -5.189 1.00 93.62 91 PHE A C 1
ATOM 773 O O . PHE A 1 91 ? 4.517 9.108 -5.197 1.00 93.62 91 PHE A O 1
ATOM 780 N N . GLU A 1 92 ? 5.674 7.502 -4.152 1.00 91.44 92 GLU A N 1
ATOM 781 C CA . GLU A 1 92 ? 5.878 8.288 -2.924 1.00 91.44 92 GLU A CA 1
ATOM 782 C C . GLU A 1 92 ? 7.192 9.073 -2.943 1.00 91.44 92 GLU A C 1
ATOM 784 O O . GLU A 1 92 ? 7.248 10.209 -2.468 1.00 91.44 92 GLU A O 1
ATOM 789 N N . LEU A 1 93 ? 8.257 8.498 -3.513 1.00 90.44 93 LEU A N 1
ATOM 790 C CA . LEU A 1 93 ? 9.568 9.159 -3.565 1.00 90.44 93 LEU A CA 1
ATOM 791 C C . LEU A 1 93 ? 9.811 9.929 -4.871 1.00 90.44 93 LEU A C 1
ATOM 793 O O . LEU A 1 93 ? 10.755 10.720 -4.932 1.00 90.44 93 LEU A O 1
ATOM 797 N N . GLY A 1 94 ? 8.984 9.712 -5.901 1.00 90.19 94 GLY A N 1
ATOM 798 C CA . GLY A 1 94 ? 9.147 10.331 -7.220 1.00 90.19 94 GLY A CA 1
ATOM 799 C C . GLY A 1 94 ? 10.433 9.897 -7.927 1.00 90.19 94 GLY A C 1
ATOM 800 O O . GLY A 1 94 ? 11.029 10.681 -8.666 1.00 90.19 94 GLY A O 1
ATOM 801 N N . LYS A 1 95 ? 10.901 8.678 -7.643 1.00 90.44 95 LYS A N 1
ATOM 802 C CA . LYS A 1 95 ? 12.145 8.114 -8.170 1.00 90.44 95 LYS A CA 1
ATOM 803 C C . LYS A 1 95 ? 11.904 7.315 -9.443 1.00 90.44 95 LYS A C 1
ATOM 805 O O . LYS A 1 95 ? 10.825 6.768 -9.667 1.00 90.44 95 LYS A O 1
ATOM 810 N N . THR A 1 96 ? 12.927 7.248 -10.284 1.00 92.31 96 THR A N 1
ATOM 811 C CA . THR A 1 96 ? 12.890 6.460 -11.519 1.00 92.31 96 THR A CA 1
ATOM 812 C C . THR A 1 96 ? 13.029 4.963 -11.232 1.00 92.31 96 THR A C 1
ATOM 814 O O . THR A 1 96 ? 13.561 4.557 -10.197 1.00 92.31 96 THR A O 1
ATOM 817 N N . GLU A 1 97 ? 12.579 4.122 -12.171 1.00 91.00 97 GLU A N 1
ATOM 818 C CA . GLU A 1 97 ? 12.770 2.670 -12.051 1.00 91.00 97 GLU A CA 1
ATOM 819 C C . GLU A 1 97 ? 14.248 2.279 -12.003 1.00 91.00 97 GLU A C 1
ATOM 821 O O . GLU A 1 97 ? 14.596 1.323 -11.319 1.00 91.00 97 GLU A O 1
ATOM 826 N N . GLU A 1 98 ? 15.111 3.014 -12.705 1.00 93.12 98 GLU A N 1
ATOM 827 C CA . GLU A 1 98 ? 16.547 2.744 -12.728 1.00 93.12 98 GLU A CA 1
ATOM 828 C C . GLU A 1 98 ? 17.191 3.038 -11.370 1.00 93.12 98 GLU A C 1
ATOM 830 O O . GLU A 1 98 ? 17.926 2.202 -10.849 1.00 93.12 98 GLU A O 1
ATOM 835 N N . GLU A 1 99 ? 16.847 4.168 -10.738 1.00 92.94 99 GLU A N 1
ATOM 836 C CA . GLU A 1 99 ? 17.315 4.464 -9.379 1.00 92.94 99 GLU A CA 1
ATOM 837 C C . GLU A 1 99 ? 16.853 3.377 -8.389 1.00 92.94 99 GLU A C 1
ATOM 839 O O . GLU A 1 99 ? 17.638 2.946 -7.541 1.00 92.94 99 GLU A O 1
ATOM 844 N N . TRP A 1 100 ? 15.605 2.896 -8.510 1.00 94.44 100 TRP A N 1
ATOM 845 C CA . TRP A 1 100 ? 15.114 1.795 -7.674 1.00 94.44 100 TRP A CA 1
ATOM 846 C C . TRP A 1 100 ? 15.872 0.493 -7.938 1.00 94.44 100 TRP A C 1
ATOM 848 O O . TRP A 1 100 ? 16.275 -0.163 -6.983 1.00 94.44 100 TRP A O 1
ATOM 858 N N . ARG A 1 101 ? 16.106 0.120 -9.204 1.00 92.19 101 ARG A N 1
ATOM 859 C CA . ARG A 1 101 ? 16.850 -1.101 -9.564 1.00 92.19 101 ARG A CA 1
ATOM 860 C C . ARG A 1 101 ? 18.258 -1.084 -8.987 1.00 92.19 101 ARG A C 1
ATOM 862 O O . ARG A 1 101 ? 18.668 -2.073 -8.387 1.00 92.19 101 ARG A O 1
ATOM 869 N N . GLN A 1 102 ? 18.975 0.029 -9.133 1.00 92.31 102 GLN A N 1
ATOM 870 C CA . GLN A 1 102 ? 20.330 0.177 -8.601 1.00 92.31 102 GLN A CA 1
ATOM 871 C C . GLN A 1 102 ? 20.348 -0.018 -7.085 1.00 92.31 102 GLN A C 1
ATOM 873 O O . GLN A 1 102 ? 21.137 -0.813 -6.576 1.00 92.31 102 GLN A O 1
ATOM 878 N N . TRP A 1 103 ? 19.430 0.634 -6.369 1.00 91.62 103 TRP A N 1
ATOM 879 C CA . TRP A 1 103 ? 19.307 0.462 -4.926 1.00 91.62 103 TRP A CA 1
ATOM 880 C C . TRP A 1 103 ? 18.915 -0.970 -4.537 1.00 91.62 103 TRP A C 1
ATOM 882 O O . TRP A 1 103 ? 19.572 -1.577 -3.692 1.00 91.62 103 TRP A O 1
ATOM 892 N N . TYR A 1 104 ? 17.890 -1.536 -5.176 1.00 88.62 104 TYR A N 1
ATOM 893 C CA . TYR A 1 104 ? 17.352 -2.855 -4.840 1.00 88.62 104 TYR A CA 1
ATOM 894 C C . TYR A 1 104 ? 18.397 -3.955 -5.027 1.00 88.62 104 TYR A C 1
ATOM 896 O O . TYR A 1 104 ? 18.553 -4.807 -4.158 1.00 88.62 104 TYR A O 1
ATOM 904 N N . VAL A 1 105 ? 19.177 -3.890 -6.109 1.00 86.50 105 VAL A N 1
ATOM 905 C CA . VAL A 1 105 ? 20.303 -4.801 -6.346 1.00 86.50 105 VAL A CA 1
ATOM 906 C C . VAL A 1 105 ? 21.367 -4.642 -5.256 1.00 86.50 105 VAL A C 1
ATOM 908 O O . VAL A 1 105 ? 21.802 -5.639 -4.686 1.00 86.50 105 VAL A O 1
ATOM 911 N N . THR A 1 106 ? 21.761 -3.410 -4.906 1.00 84.44 106 THR A N 1
ATOM 912 C CA . THR A 1 106 ? 22.761 -3.195 -3.843 1.00 84.44 106 THR A CA 1
ATOM 913 C C . THR A 1 106 ? 22.299 -3.676 -2.467 1.00 84.44 106 THR A C 1
ATOM 915 O O . THR A 1 106 ? 23.112 -4.197 -1.707 1.00 84.44 106 THR A O 1
ATOM 918 N N . GLU A 1 107 ? 21.012 -3.540 -2.143 1.00 79.25 107 GLU A N 1
ATOM 919 C CA . GLU A 1 107 ? 20.454 -4.008 -0.873 1.00 79.25 107 GLU A CA 1
ATOM 920 C C . GLU A 1 107 ? 20.227 -5.526 -0.849 1.00 79.25 107 GLU A C 1
ATOM 922 O O . GLU A 1 107 ? 20.483 -6.150 0.177 1.00 79.25 107 GLU A O 1
ATOM 927 N N . ALA A 1 108 ? 19.835 -6.151 -1.964 1.00 65.75 108 ALA A N 1
ATOM 928 C CA . ALA A 1 108 ? 19.772 -7.612 -2.073 1.00 65.75 108 ALA A CA 1
ATOM 929 C C . ALA A 1 108 ? 21.154 -8.245 -1.818 1.00 65.75 108 ALA A C 1
ATOM 931 O O . ALA A 1 108 ? 21.288 -9.128 -0.973 1.00 65.75 108 ALA A O 1
ATOM 932 N N . PHE A 1 109 ? 22.212 -7.692 -2.426 1.00 59.12 109 PHE A N 1
ATOM 933 C CA . PHE A 1 109 ? 23.591 -8.128 -2.172 1.00 59.12 109 PHE A CA 1
ATOM 934 C C . PHE A 1 109 ? 24.061 -7.893 -0.729 1.00 59.12 109 PHE A C 1
ATOM 936 O O . PHE A 1 109 ? 24.918 -8.624 -0.236 1.00 59.12 109 PHE A O 1
ATOM 943 N N . ARG A 1 110 ? 23.527 -6.879 -0.036 1.00 62.69 110 ARG A N 1
ATOM 944 C CA . ARG A 1 110 ? 23.832 -6.625 1.382 1.00 62.69 110 ARG A CA 1
ATOM 945 C C . ARG A 1 110 ? 23.139 -7.597 2.326 1.00 62.69 110 ARG A C 1
ATOM 947 O O . ARG A 1 110 ? 23.708 -7.917 3.366 1.00 62.69 110 ARG A O 1
ATOM 954 N N . ASN A 1 111 ? 21.932 -8.034 1.976 1.00 63.28 111 ASN A N 1
ATOM 955 C CA . ASN A 1 111 ? 21.120 -8.919 2.808 1.00 63.28 111 ASN A CA 1
ATOM 956 C C . ASN A 1 111 ? 21.361 -10.413 2.527 1.00 63.28 111 ASN A C 1
ATOM 958 O O . ASN A 1 111 ? 20.883 -11.243 3.295 1.00 63.28 111 ASN A O 1
ATOM 962 N N . GLY A 1 112 ? 22.181 -10.746 1.522 1.00 50.50 112 GLY A N 1
ATOM 963 C CA . GLY A 1 112 ? 22.726 -12.091 1.319 1.00 50.50 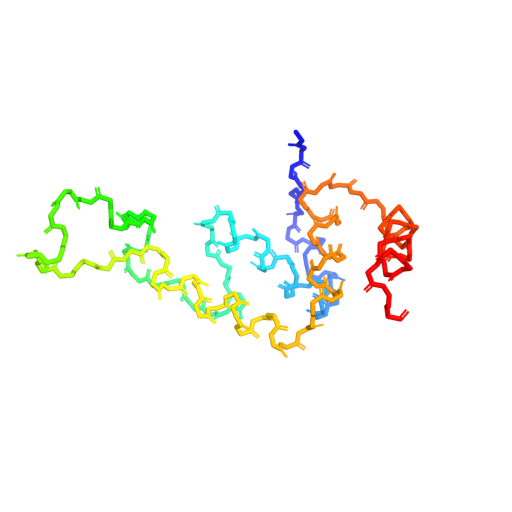112 GLY A CA 1
ATOM 964 C C . GLY A 1 112 ? 21.797 -13.076 0.608 1.00 50.50 112 GLY A C 1
ATOM 965 O O . GLY A 1 112 ? 21.948 -14.277 0.830 1.00 50.50 112 GLY A O 1
ATOM 966 N N . ASP A 1 113 ? 20.872 -12.575 -0.216 1.00 47.12 113 ASP A N 1
ATOM 967 C CA . ASP A 1 113 ? 20.089 -13.388 -1.162 1.00 47.12 113 ASP A CA 1
ATOM 968 C C . ASP A 1 113 ? 20.889 -13.734 -2.433 1.00 47.12 113 ASP A C 1
ATOM 970 O O . ASP A 1 113 ? 21.678 -12.876 -2.905 1.00 47.12 113 ASP A O 1
#

Foldseek 3Di:
DDFADDDPVRLVPDDPLLNLLVQLLCLVVLHHDCVLHDDDPCQVVFAQDDPDPPVVPDPDDDHSCVVSVVSNVVSCVVNHPLSNQQSCCVGVVVHDSVVSVVVVVVVCVVVPD

Secondary structure (DSSP, 8-state):
-------HHHHHTS-HHHHHHHHHHHHHTT---GGG-SPPTTTTTS-SS---TTGGGSPPPP-HHHHHHHHHHHHHHHH-HHHHHHHHHHHTS---HHHHHHHHHHHHHHHT-